Protein AF-A0A6N6Q907-F1 (afdb_monomer_lite)

pLDDT: mean 86.61, std 10.94, range [41.0, 96.38]

Radius of gyration: 22.19 Å; chains: 1; bounding box: 56×23×66 Å

Sequence (113 aa):
MDALVALGLVVVLILPMGFGAVANQRLMRQTYQRAVVMELIDGELEVLASGDPQRAPVGVREIRMGGYAATNLPSGKFLLTRTDRTCRIEWVPTDTRHAVPFAREIAMKGGAR

Foldseek 3Di:
DVVVVVVVVVCVVVVVVVVVVVVVVLVVLQVLQVVLVVVQQVVVVVVVQVPPVVVDDAAKDWDDGDDPSVVSHAAWTWIWHDDLFKIKIKTGHPDCVRYPIDMDMDTHPGSDD

Secondary structure (DSSP, 8-state):
-HHHHHHHHHHHHHHHHHHHHHHHHHHHHHHHHHHHHHHHHHHHHHHHHTT-GGG--SEEEEE---SGGGGGSPSEEEEEEE-SSEEEEEEEES-TTT---EEEEEE-TT---

Structure (mmCIF, N/CA/C/O backbone):
data_AF-A0A6N6Q907-F1
#
_entry.id   AF-A0A6N6Q907-F1
#
loop_
_atom_site.group_PDB
_atom_site.id
_atom_site.type_symbol
_atom_site.label_atom_id
_atom_site.label_alt_id
_atom_site.label_comp_id
_atom_site.label_asym_id
_atom_site.label_entity_id
_atom_site.label_seq_id
_atom_site.pdbx_PDB_ins_code
_atom_site.Cartn_x
_atom_site.Cartn_y
_atom_site.Cartn_z
_atom_site.occupancy
_atom_site.B_iso_or_equiv
_atom_site.auth_seq_id
_atom_site.auth_comp_id
_atom_site.auth_asym_id
_atom_site.auth_atom_id
_atom_site.pdbx_PDB_model_num
ATOM 1 N N . MET A 1 1 ? 29.610 6.774 -44.454 1.00 68.75 1 MET A N 1
ATOM 2 C CA . MET A 1 1 ? 28.594 7.680 -43.873 1.00 68.75 1 MET A CA 1
ATOM 3 C C . MET A 1 1 ? 27.264 6.949 -43.712 1.00 68.75 1 MET A C 1
ATOM 5 O O . MET A 1 1 ? 26.728 6.943 -42.614 1.00 68.75 1 MET A O 1
ATOM 9 N N . ASP A 1 2 ? 26.799 6.237 -44.738 1.00 86.69 2 ASP A N 1
ATOM 10 C CA . ASP A 1 2 ? 25.474 5.587 -44.765 1.00 86.69 2 ASP A CA 1
ATOM 11 C C . ASP A 1 2 ? 25.223 4.575 -43.637 1.00 86.69 2 ASP A C 1
ATOM 13 O O . ASP A 1 2 ? 24.153 4.573 -43.038 1.00 86.69 2 ASP A O 1
ATOM 17 N N . ALA A 1 3 ? 26.226 3.770 -43.269 1.00 86.31 3 ALA A N 1
ATOM 18 C CA . ALA A 1 3 ? 26.097 2.807 -42.171 1.00 86.31 3 ALA A CA 1
ATOM 19 C C . ALA A 1 3 ? 25.889 3.474 -40.794 1.00 86.31 3 ALA A C 1
ATOM 21 O O . ALA A 1 3 ? 25.130 2.968 -39.971 1.00 86.31 3 ALA A O 1
ATOM 22 N N . LEU A 1 4 ? 26.523 4.627 -40.549 1.00 93.06 4 LEU A N 1
ATOM 23 C CA . LEU A 1 4 ? 26.349 5.391 -39.306 1.00 93.06 4 LEU A CA 1
ATOM 24 C C . LEU A 1 4 ? 24.967 6.046 -39.247 1.00 93.06 4 LEU A C 1
ATOM 26 O O . LEU A 1 4 ? 24.339 6.061 -38.192 1.00 93.06 4 LEU A O 1
ATOM 30 N N . VAL A 1 5 ? 24.479 6.544 -40.386 1.00 93.06 5 VAL A N 1
ATOM 31 C CA . VAL A 1 5 ? 23.133 7.122 -40.504 1.00 93.06 5 VAL A CA 1
ATOM 32 C C . VAL A 1 5 ? 22.066 6.047 -40.287 1.00 93.06 5 VAL A C 1
ATOM 34 O O . VAL A 1 5 ? 21.137 6.255 -39.507 1.00 93.06 5 VAL A O 1
ATOM 37 N N . ALA A 1 6 ? 22.230 4.875 -40.905 1.00 92.44 6 ALA A N 1
ATOM 38 C CA . ALA A 1 6 ? 21.339 3.736 -40.710 1.00 92.44 6 ALA A CA 1
ATOM 39 C C . ALA A 1 6 ? 21.316 3.277 -39.243 1.00 92.44 6 ALA A C 1
ATOM 41 O O . ALA A 1 6 ? 20.241 3.086 -38.676 1.00 92.44 6 ALA A O 1
ATOM 42 N N . LEU A 1 7 ? 22.483 3.175 -38.597 1.00 93.69 7 LEU A N 1
ATOM 43 C CA . LEU A 1 7 ? 22.574 2.832 -37.177 1.00 93.69 7 LEU A CA 1
ATOM 44 C C . LEU A 1 7 ? 21.885 3.881 -36.291 1.00 93.69 7 LEU A C 1
ATOM 46 O O . LEU A 1 7 ? 21.140 3.520 -35.383 1.00 93.69 7 LEU A O 1
ATOM 50 N N . GLY A 1 8 ? 22.084 5.171 -36.574 1.00 94.62 8 GLY A N 1
ATOM 51 C CA . GLY A 1 8 ? 21.432 6.262 -35.847 1.00 94.62 8 GLY A CA 1
ATOM 52 C C . GLY A 1 8 ? 19.906 6.191 -35.926 1.00 94.62 8 GLY A C 1
ATOM 53 O O . GLY A 1 8 ? 19.234 6.306 -34.903 1.00 94.62 8 GLY A O 1
ATOM 54 N N . LEU A 1 9 ? 19.357 5.922 -37.114 1.00 92.69 9 LEU A N 1
ATOM 55 C CA . LEU A 1 9 ? 17.914 5.750 -37.312 1.00 92.69 9 LEU A CA 1
ATOM 56 C C . LEU A 1 9 ? 17.363 4.545 -36.543 1.00 92.69 9 LEU A C 1
ATOM 58 O O . LEU A 1 9 ? 16.319 4.657 -35.902 1.00 92.69 9 LEU A O 1
ATOM 62 N N . VAL A 1 10 ? 18.077 3.417 -36.556 1.00 93.69 10 VAL A N 1
ATOM 63 C CA . VAL A 1 10 ? 17.690 2.221 -35.792 1.00 93.69 10 VAL A CA 1
ATOM 64 C C . VAL A 1 10 ? 17.662 2.517 -34.293 1.00 93.69 10 VAL A C 1
ATOM 66 O O . VAL A 1 10 ? 16.691 2.174 -33.620 1.00 93.69 10 VAL A O 1
ATOM 69 N N . VAL A 1 11 ? 18.681 3.202 -33.765 1.00 94.50 11 VAL A N 1
ATOM 70 C CA . VAL A 1 11 ? 18.727 3.580 -32.345 1.00 94.50 11 VAL A CA 1
ATOM 71 C C . VAL A 1 11 ? 17.554 4.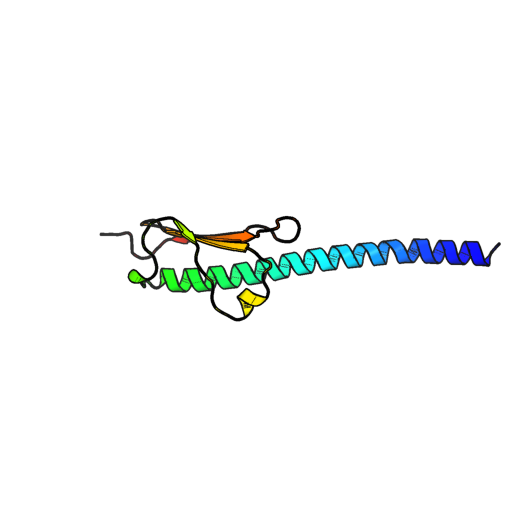490 -31.994 1.00 94.50 11 VAL A C 1
ATOM 73 O O . VAL A 1 11 ? 16.837 4.200 -31.040 1.00 94.50 11 VAL A O 1
ATOM 76 N N . VAL A 1 12 ? 17.305 5.541 -32.780 1.00 94.06 12 VAL A N 1
ATOM 77 C CA . VAL A 1 12 ? 16.193 6.480 -32.549 1.00 94.06 12 VAL A CA 1
ATOM 78 C C . VAL A 1 12 ? 14.832 5.777 -32.581 1.00 94.06 12 VAL A C 1
ATOM 80 O O . VAL A 1 12 ? 13.944 6.156 -31.822 1.00 94.06 12 VAL A O 1
ATOM 83 N N . LEU A 1 13 ? 14.668 4.735 -33.401 1.00 92.50 13 LEU A N 1
ATOM 84 C CA . LEU A 1 13 ? 13.422 3.971 -33.489 1.00 92.50 13 LEU A CA 1
ATOM 85 C C . LEU A 1 13 ? 13.214 3.024 -32.293 1.00 92.50 13 LEU A C 1
ATOM 87 O O . LEU A 1 13 ? 12.097 2.887 -31.798 1.00 92.50 13 LEU A O 1
ATOM 91 N N . ILE A 1 14 ? 14.279 2.372 -31.817 1.00 91.56 14 ILE A N 1
ATOM 92 C CA . ILE A 1 14 ? 14.198 1.364 -30.745 1.00 91.56 14 ILE A CA 1
ATOM 93 C C . ILE A 1 14 ? 14.106 2.012 -29.357 1.00 91.56 14 ILE A C 1
ATOM 95 O O . ILE A 1 14 ? 13.407 1.510 -28.475 1.00 91.56 14 ILE A O 1
ATOM 99 N N . LEU A 1 15 ? 14.787 3.140 -29.151 1.00 89.50 15 LEU A N 1
ATOM 100 C CA . LEU A 1 15 ? 14.864 3.831 -27.862 1.00 89.50 15 LEU A CA 1
ATOM 101 C C . LEU A 1 15 ? 13.481 4.132 -27.235 1.00 89.50 15 LEU A C 1
ATOM 103 O O . LEU A 1 15 ? 13.271 3.735 -26.085 1.00 89.50 15 LEU A O 1
ATOM 107 N N . PRO A 1 16 ? 12.496 4.729 -27.940 1.00 86.12 16 PRO A N 1
ATOM 108 C CA . PRO A 1 16 ? 11.172 4.985 -27.368 1.00 86.12 16 PRO A CA 1
ATOM 109 C C . PRO A 1 16 ? 10.411 3.705 -26.993 1.00 86.12 16 PRO A C 1
ATOM 111 O O . PRO A 1 16 ? 9.676 3.710 -26.005 1.00 86.12 16 PRO A O 1
ATOM 114 N N . MET A 1 17 ? 10.614 2.592 -27.710 1.00 85.19 17 MET A N 1
ATOM 115 C CA . MET A 1 17 ? 10.003 1.304 -27.352 1.00 85.19 17 MET A CA 1
ATOM 116 C C . MET A 1 17 ? 10.556 0.772 -26.026 1.00 85.19 17 MET A C 1
ATOM 118 O O . MET A 1 17 ? 9.790 0.326 -25.172 1.00 85.19 17 MET A O 1
ATOM 122 N N . GLY A 1 18 ? 11.874 0.879 -25.822 1.00 85.19 18 GLY A N 1
ATOM 123 C CA . GLY A 1 18 ? 12.516 0.509 -24.560 1.00 85.19 18 GLY A CA 1
ATOM 124 C C . GLY A 1 18 ? 12.003 1.341 -23.381 1.00 85.19 18 GLY A C 1
ATOM 125 O O . GLY A 1 18 ? 11.634 0.789 -22.344 1.00 85.19 18 GLY A O 1
ATOM 126 N N . PHE A 1 19 ? 11.897 2.662 -23.553 1.00 83.12 19 PHE A N 1
ATOM 127 C CA . PHE A 1 19 ? 11.355 3.548 -22.516 1.00 83.12 19 PHE A CA 1
ATOM 128 C C . PHE A 1 19 ? 9.881 3.257 -22.198 1.00 83.12 19 PHE A C 1
ATOM 130 O O . PHE A 1 19 ? 9.508 3.197 -21.023 1.00 83.12 19 PHE A O 1
ATOM 137 N N . GLY A 1 20 ? 9.050 3.022 -23.219 1.00 83.75 20 GLY A N 1
ATOM 138 C CA . GLY A 1 20 ? 7.648 2.640 -23.033 1.00 83.75 20 GLY A CA 1
ATOM 139 C C . GLY A 1 20 ? 7.491 1.322 -22.268 1.00 83.75 20 GLY A C 1
ATOM 140 O O . GLY A 1 20 ? 6.652 1.221 -21.373 1.00 83.75 20 GLY A O 1
ATOM 141 N N . ALA A 1 21 ? 8.342 0.332 -22.551 1.00 84.19 21 ALA A N 1
ATOM 142 C CA . ALA A 1 21 ? 8.326 -0.951 -21.852 1.00 84.19 21 ALA A CA 1
ATOM 143 C C . ALA A 1 21 ? 8.626 -0.803 -20.350 1.00 84.19 21 ALA A C 1
ATOM 145 O O . ALA A 1 21 ? 7.906 -1.366 -19.525 1.00 84.19 21 ALA A O 1
ATOM 146 N N . VAL A 1 22 ? 9.630 -0.001 -19.979 1.00 85.19 22 VAL A N 1
ATOM 147 C CA . VAL A 1 22 ? 9.980 0.244 -18.567 1.00 85.19 22 VAL A CA 1
ATOM 148 C C . VAL A 1 22 ? 8.850 0.967 -17.827 1.00 85.19 22 VAL A C 1
ATOM 150 O O . VAL A 1 22 ? 8.507 0.599 -16.700 1.00 85.19 22 VAL A O 1
ATOM 153 N N . ALA A 1 23 ? 8.232 1.971 -18.456 1.00 84.31 23 ALA A N 1
ATOM 154 C CA . ALA A 1 23 ? 7.092 2.678 -17.874 1.00 84.31 23 ALA A CA 1
ATOM 155 C C . ALA A 1 23 ? 5.897 1.734 -17.642 1.00 84.31 23 ALA A C 1
ATOM 157 O O . ALA A 1 23 ? 5.313 1.731 -16.555 1.00 84.31 23 ALA A O 1
ATOM 158 N N . ASN A 1 24 ? 5.590 0.876 -18.620 1.00 87.12 24 ASN A N 1
ATOM 159 C CA . ASN A 1 24 ? 4.517 -0.112 -18.514 1.00 87.12 24 ASN A CA 1
ATOM 160 C C . ASN A 1 24 ? 4.790 -1.148 -17.421 1.00 87.12 24 ASN A C 1
ATOM 162 O O . ASN A 1 24 ? 3.892 -1.464 -16.646 1.00 87.12 24 ASN A O 1
ATOM 166 N N . GLN A 1 25 ? 6.028 -1.634 -17.298 1.00 88.62 25 GLN A N 1
ATOM 167 C CA . GLN A 1 25 ? 6.412 -2.545 -16.216 1.00 88.62 25 GLN A CA 1
ATOM 168 C C . GLN A 1 25 ? 6.224 -1.907 -14.838 1.00 88.62 25 GLN A C 1
ATOM 170 O O . GLN A 1 25 ? 5.722 -2.554 -13.916 1.00 88.62 25 GLN A O 1
ATOM 175 N N . ARG A 1 26 ? 6.587 -0.626 -14.689 1.00 86.62 26 ARG A N 1
ATOM 176 C CA . ARG A 1 26 ? 6.373 0.109 -13.438 1.00 86.62 26 ARG A CA 1
ATOM 177 C C . ARG A 1 26 ? 4.888 0.224 -13.105 1.00 86.62 26 ARG A C 1
ATOM 179 O O . ARG A 1 26 ? 4.513 -0.047 -11.965 1.00 86.62 26 ARG A O 1
ATOM 186 N N . LEU A 1 27 ? 4.058 0.576 -14.088 1.00 88.31 27 LEU A N 1
ATOM 187 C CA . LEU A 1 27 ? 2.609 0.669 -13.910 1.00 88.31 27 LEU A CA 1
ATOM 188 C C . LEU A 1 27 ? 2.008 -0.691 -13.537 1.00 88.31 27 LEU A C 1
ATOM 190 O O . LEU A 1 27 ? 1.299 -0.789 -12.541 1.00 88.31 27 LEU A O 1
ATOM 194 N N . MET A 1 28 ? 2.357 -1.752 -14.270 1.00 91.06 28 MET A N 1
ATOM 195 C CA . MET A 1 28 ? 1.902 -3.116 -13.987 1.00 91.06 28 MET A CA 1
ATOM 196 C C . MET A 1 28 ? 2.254 -3.549 -12.566 1.00 91.06 28 MET A C 1
ATOM 198 O O . MET A 1 28 ? 1.408 -4.094 -11.860 1.00 91.06 28 MET A O 1
ATOM 202 N N . ARG A 1 29 ? 3.480 -3.262 -12.114 1.00 90.12 29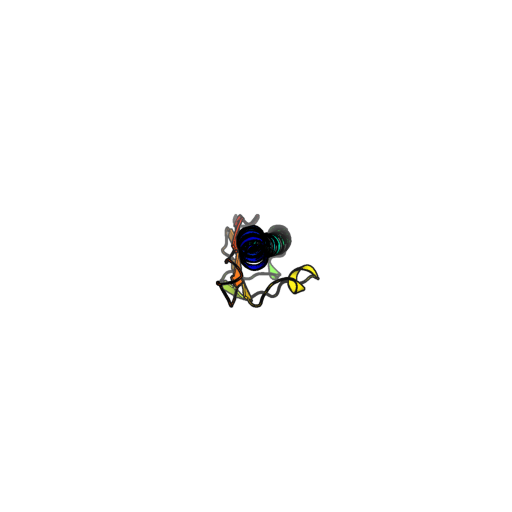 ARG A N 1
ATOM 203 C CA . ARG A 1 29 ? 3.912 -3.582 -10.752 1.00 90.12 29 ARG A CA 1
ATOM 204 C C . ARG A 1 29 ? 3.100 -2.825 -9.702 1.00 90.12 29 ARG A C 1
ATOM 206 O O . ARG A 1 29 ? 2.696 -3.430 -8.714 1.00 90.12 29 ARG A O 1
ATOM 213 N N . GLN A 1 30 ? 2.826 -1.541 -9.925 1.00 89.94 30 GLN A N 1
ATOM 214 C CA . GLN A 1 30 ? 1.991 -0.738 -9.028 1.00 89.94 30 GLN A CA 1
ATOM 215 C C . GLN A 1 30 ? 0.550 -1.254 -8.974 1.00 89.94 30 GLN A C 1
ATOM 217 O O . GLN A 1 30 ? -0.018 -1.374 -7.889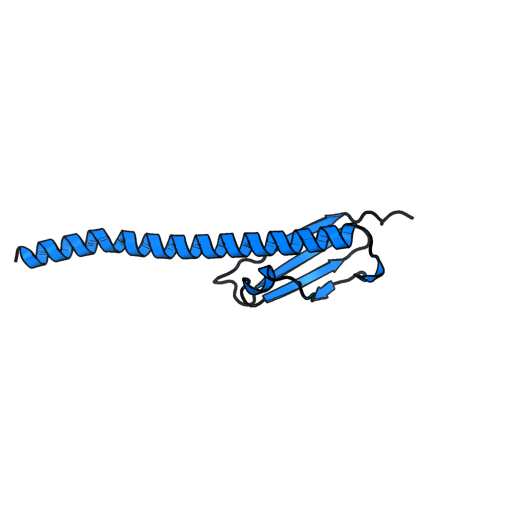 1.00 89.94 30 GLN A O 1
ATOM 222 N N . THR A 1 31 ? -0.038 -1.599 -10.121 1.00 91.25 31 THR A N 1
ATOM 223 C CA . THR A 1 31 ? -1.394 -2.155 -10.186 1.00 91.25 31 THR A CA 1
ATOM 224 C C . THR A 1 31 ? -1.471 -3.515 -9.503 1.00 91.25 31 THR A C 1
ATOM 226 O O . THR A 1 31 ? -2.390 -3.738 -8.720 1.00 91.25 31 THR A O 1
ATOM 229 N N . TYR A 1 32 ? -0.488 -4.389 -9.732 1.00 92.62 32 TYR A N 1
ATOM 230 C CA . TYR A 1 32 ? -0.394 -5.686 -9.065 1.00 92.62 32 TYR A CA 1
ATOM 231 C C . TYR A 1 32 ? -0.300 -5.532 -7.545 1.00 92.62 32 TYR A C 1
ATOM 233 O O . TYR A 1 32 ? -1.094 -6.118 -6.816 1.00 92.62 32 TYR A O 1
ATOM 241 N N . GLN A 1 33 ? 0.607 -4.683 -7.055 1.00 92.44 33 GLN A N 1
ATOM 242 C CA . GLN A 1 33 ? 0.735 -4.416 -5.620 1.00 92.44 33 GLN A CA 1
ATOM 243 C C . GLN A 1 33 ? -0.563 -3.865 -5.032 1.00 92.44 33 GLN A C 1
ATOM 245 O O . GLN A 1 33 ? -0.987 -4.303 -3.968 1.00 92.44 33 GLN A O 1
ATOM 250 N N . ARG A 1 34 ? -1.231 -2.944 -5.734 1.00 92.19 34 ARG A N 1
ATOM 251 C CA . ARG A 1 34 ? -2.519 -2.403 -5.296 1.00 92.19 34 ARG A CA 1
ATOM 252 C C . ARG A 1 34 ? -3.599 -3.487 -5.227 1.00 92.19 34 ARG A C 1
ATOM 254 O O . ARG A 1 34 ? -4.378 -3.477 -4.282 1.00 92.19 34 ARG A O 1
ATOM 261 N N . ALA A 1 35 ? -3.644 -4.404 -6.194 1.00 94.00 35 ALA A N 1
ATOM 262 C CA . ALA A 1 35 ? -4.578 -5.530 -6.194 1.00 94.00 35 ALA A CA 1
ATOM 263 C C . ALA A 1 35 ? -4.331 -6.469 -5.007 1.00 94.00 35 ALA A C 1
ATOM 265 O O . ALA A 1 35 ? -5.274 -6.813 -4.305 1.00 94.00 35 ALA A O 1
ATOM 266 N N . VAL A 1 36 ? -3.065 -6.786 -4.720 1.00 94.38 36 VAL A N 1
ATOM 267 C CA . VAL A 1 36 ? -2.683 -7.570 -3.538 1.00 94.38 36 VAL A CA 1
ATOM 268 C C . VAL A 1 36 ? -3.139 -6.868 -2.255 1.00 94.38 36 VAL A C 1
ATOM 270 O O . VAL A 1 36 ? -3.809 -7.478 -1.432 1.00 94.38 36 VAL A O 1
ATOM 273 N N . VAL A 1 37 ? -2.849 -5.572 -2.084 1.00 95.31 37 VAL A N 1
ATOM 274 C CA . VAL A 1 37 ? -3.314 -4.823 -0.901 1.00 95.31 37 VAL A CA 1
ATOM 275 C C . VAL A 1 37 ? -4.839 -4.855 -0.780 1.00 95.31 37 VAL A C 1
ATOM 277 O O . VAL A 1 37 ? -5.345 -5.055 0.321 1.00 95.31 37 VAL A O 1
ATOM 280 N N . MET A 1 38 ? -5.563 -4.665 -1.889 1.00 94.50 38 MET A N 1
ATOM 281 C CA . MET A 1 38 ? -7.026 -4.742 -1.910 1.00 94.50 38 MET A CA 1
ATOM 282 C C . MET A 1 38 ? -7.519 -6.099 -1.409 1.00 94.50 38 MET A C 1
ATOM 284 O O . MET A 1 38 ? -8.352 -6.134 -0.513 1.00 94.50 38 MET A O 1
ATOM 288 N N . GLU A 1 39 ? -6.960 -7.194 -1.920 1.00 94.31 39 GLU A N 1
ATOM 289 C CA . GLU A 1 39 ? -7.336 -8.551 -1.521 1.00 94.31 39 GLU A CA 1
ATOM 290 C C . GLU A 1 39 ? -7.090 -8.808 -0.026 1.00 94.31 39 GLU A C 1
ATOM 292 O O . GLU A 1 39 ? -7.983 -9.293 0.669 1.00 94.31 39 GLU A O 1
ATOM 297 N N . LEU A 1 40 ? -5.913 -8.436 0.500 1.00 94.25 40 LEU A N 1
ATOM 298 C CA . LEU A 1 40 ? -5.608 -8.631 1.923 1.00 94.25 40 LEU A CA 1
ATOM 299 C C . LEU A 1 40 ? -6.527 -7.803 2.825 1.00 94.25 40 LEU A C 1
ATOM 301 O O . LEU A 1 40 ? -7.006 -8.304 3.840 1.00 94.25 40 LEU A O 1
ATOM 305 N N . ILE A 1 41 ? -6.750 -6.531 2.477 1.00 95.00 41 ILE A N 1
ATOM 306 C CA . ILE A 1 41 ? -7.618 -5.649 3.262 1.00 95.00 41 ILE A CA 1
ATOM 307 C C . ILE A 1 41 ? -9.058 -6.151 3.229 1.00 95.00 41 ILE A C 1
ATOM 309 O O . ILE A 1 41 ? -9.706 -6.174 4.271 1.00 95.00 41 ILE A O 1
ATOM 313 N N . ASP A 1 42 ? -9.553 -6.563 2.065 1.00 91.81 42 ASP A N 1
ATOM 314 C CA . ASP A 1 42 ? -10.923 -7.040 1.918 1.00 91.81 42 ASP A CA 1
ATOM 315 C C . ASP A 1 42 ? -11.157 -8.323 2.712 1.00 91.81 42 ASP A C 1
ATOM 317 O O . ASP A 1 42 ? -12.141 -8.397 3.448 1.00 91.81 42 ASP A O 1
ATOM 321 N N . GLY A 1 43 ? -10.223 -9.276 2.649 1.00 90.69 43 GLY A N 1
ATOM 322 C CA . GLY A 1 43 ? -10.295 -10.501 3.443 1.00 90.69 43 GLY A CA 1
ATOM 323 C C . GLY A 1 43 ? -10.278 -10.227 4.950 1.00 90.69 43 GLY A C 1
ATOM 324 O O . GLY A 1 43 ? -11.105 -10.763 5.687 1.00 90.69 43 GLY A O 1
ATOM 325 N N . GLU A 1 44 ? -9.388 -9.351 5.424 1.00 91.12 44 GLU A N 1
ATOM 326 C CA . GLU A 1 44 ? -9.317 -9.020 6.853 1.00 91.12 44 GLU A CA 1
ATOM 327 C C . GLU A 1 44 ? -10.562 -8.249 7.325 1.00 91.12 44 GLU A C 1
ATOM 329 O O . GLU A 1 44 ? -11.095 -8.515 8.404 1.00 91.12 44 GLU A O 1
ATOM 334 N N . LEU A 1 45 ? -11.075 -7.320 6.514 1.00 90.38 45 LEU A N 1
ATOM 335 C CA . LEU A 1 45 ? -12.304 -6.591 6.824 1.00 90.38 45 LEU A CA 1
ATOM 336 C C . LEU A 1 45 ? -13.528 -7.512 6.854 1.00 90.38 45 LEU A C 1
ATOM 338 O O . LEU A 1 45 ? -14.378 -7.333 7.724 1.00 90.38 45 LEU A O 1
ATOM 342 N N . GLU A 1 46 ? -13.627 -8.499 5.962 1.00 88.56 46 GLU A N 1
ATOM 343 C CA . GLU A 1 46 ? -14.703 -9.498 5.981 1.00 88.56 46 GLU A CA 1
ATOM 344 C C . GLU A 1 46 ? -14.667 -10.332 7.269 1.00 88.56 46 GLU A C 1
ATOM 346 O O . GLU A 1 46 ? -15.693 -10.510 7.935 1.00 88.56 46 GLU A O 1
ATOM 351 N N . VAL A 1 47 ? -13.470 -10.753 7.683 1.00 86.94 47 VAL A N 1
ATOM 352 C CA . VAL A 1 47 ? -13.263 -11.463 8.948 1.00 86.94 47 VAL A CA 1
ATOM 353 C C . VAL A 1 47 ? -13.679 -10.594 10.139 1.00 86.94 47 VAL A C 1
ATOM 355 O O . VAL A 1 47 ? -14.437 -11.053 10.994 1.00 86.94 47 VAL A O 1
ATOM 358 N N . LEU A 1 48 ? -13.260 -9.327 10.191 1.00 86.25 48 LEU A N 1
ATOM 359 C CA . LEU A 1 48 ? -13.650 -8.404 11.265 1.00 86.25 48 LEU A CA 1
ATOM 360 C C . LEU A 1 48 ? -15.160 -8.110 11.262 1.00 86.25 48 LEU A C 1
ATOM 362 O O . LEU A 1 48 ? -15.772 -8.028 12.328 1.00 86.25 48 LEU A O 1
ATOM 366 N N . ALA A 1 49 ? -15.780 -7.995 10.086 1.00 84.44 49 ALA A N 1
ATOM 367 C CA . ALA A 1 49 ? -17.215 -7.762 9.936 1.00 84.44 49 ALA A CA 1
ATOM 368 C C . ALA A 1 49 ? -18.067 -8.950 10.397 1.00 84.44 49 ALA A C 1
ATOM 370 O O . ALA A 1 49 ? -19.203 -8.747 10.828 1.00 84.44 49 ALA A O 1
ATOM 371 N N . SER A 1 50 ? -17.531 -10.174 10.313 1.00 82.88 50 SER A N 1
ATOM 372 C CA . SER A 1 50 ? -18.214 -11.397 10.758 1.00 82.88 50 SER A CA 1
ATOM 373 C C . SER A 1 50 ? -18.400 -11.478 12.281 1.00 82.88 50 SER A C 1
ATOM 375 O O . SER A 1 50 ? -19.157 -12.317 12.764 1.00 82.88 50 SER A O 1
ATOM 377 N N . GLY A 1 51 ? -17.799 -10.543 13.026 1.00 67.81 51 GLY A N 1
ATOM 378 C CA . GLY A 1 51 ? -18.170 -10.268 14.405 1.00 67.81 51 GLY A CA 1
ATOM 379 C C . GLY A 1 51 ? -17.348 -11.007 15.446 1.00 67.81 51 GLY A C 1
ATOM 380 O O . GLY A 1 51 ? -17.882 -11.246 16.519 1.00 67.81 51 GLY A O 1
ATOM 381 N N . ASP A 1 52 ? -16.073 -11.322 15.184 1.00 66.00 52 ASP A N 1
ATOM 382 C CA . ASP A 1 52 ? -15.125 -11.653 16.257 1.00 66.00 52 ASP A CA 1
ATOM 383 C C . ASP A 1 52 ? -14.768 -10.359 17.023 1.00 66.00 52 ASP A C 1
ATOM 385 O O . ASP A 1 52 ? -13.911 -9.580 16.581 1.00 66.00 52 ASP A O 1
ATOM 389 N N . PRO A 1 53 ? -15.425 -10.059 18.161 1.00 54.12 53 PRO A N 1
ATOM 390 C CA . PRO A 1 53 ? -15.287 -8.774 18.835 1.00 54.12 53 PRO A CA 1
ATOM 391 C C . PRO A 1 53 ? -13.945 -8.685 19.569 1.00 54.12 53 PRO A C 1
ATOM 393 O O . PRO A 1 53 ? -13.470 -7.580 19.842 1.00 54.12 53 PRO A O 1
ATOM 396 N N . GLN A 1 54 ? -13.338 -9.841 19.862 1.00 56.25 54 GLN A N 1
ATOM 397 C CA . GLN A 1 54 ? -12.089 -9.998 20.600 1.00 56.25 54 GLN A CA 1
ATOM 398 C C . GLN A 1 54 ? -10.877 -9.662 19.735 1.00 56.25 54 GLN A C 1
ATOM 400 O O 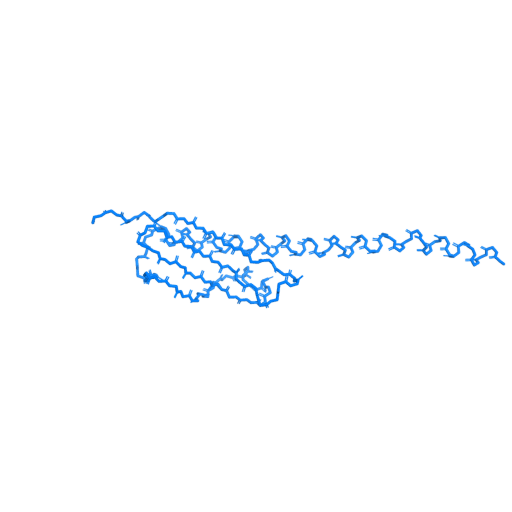. GLN A 1 54 ? -9.853 -9.206 20.247 1.00 56.25 54 GLN A O 1
ATOM 405 N N . ARG A 1 55 ? -11.005 -9.805 18.413 1.00 62.81 55 ARG A N 1
ATOM 406 C CA . ARG A 1 55 ? -9.913 -9.532 17.481 1.00 62.81 55 ARG A CA 1
ATOM 407 C C . ARG A 1 55 ? -9.565 -8.069 17.315 1.00 62.81 55 ARG A C 1
ATOM 409 O O . ARG A 1 55 ? -8.466 -7.801 16.840 1.00 62.81 55 ARG A O 1
ATOM 416 N N . ALA A 1 56 ? -10.408 -7.105 17.690 1.00 66.81 56 ALA A N 1
ATOM 417 C CA . ALA A 1 56 ? -10.036 -5.709 17.490 1.00 66.81 56 ALA A CA 1
ATOM 418 C C . ALA A 1 56 ? -10.613 -4.713 18.498 1.00 66.81 56 ALA A C 1
ATOM 420 O O . ALA A 1 56 ? -11.658 -4.166 18.216 1.00 66.81 56 ALA A O 1
ATOM 421 N N . PRO A 1 57 ? -9.960 -4.350 19.610 1.00 77.25 57 PRO A N 1
ATOM 422 C CA . PRO A 1 57 ? -10.400 -3.195 20.403 1.00 77.25 57 PRO A CA 1
ATOM 423 C C . PRO A 1 57 ? -10.541 -1.916 19.555 1.00 77.25 57 PRO A C 1
ATOM 425 O O . PRO A 1 57 ? -9.830 -1.743 18.561 1.00 77.25 57 PRO A O 1
ATOM 428 N N . VAL A 1 58 ? -11.468 -1.040 19.958 1.00 86.44 58 VAL A N 1
ATOM 429 C CA . VAL A 1 58 ? -11.631 0.313 19.399 1.00 86.44 58 VAL A CA 1
ATOM 430 C C . VAL A 1 58 ? -10.309 1.076 19.514 1.00 86.44 58 VAL A C 1
ATOM 432 O O . VAL A 1 58 ? -9.597 0.949 20.510 1.00 86.44 58 VAL A O 1
ATOM 435 N N . GLY A 1 59 ? -9.985 1.865 18.491 1.00 88.62 59 GLY A N 1
ATOM 436 C CA . GLY A 1 59 ? -8.749 2.637 18.404 1.00 88.62 59 GLY A CA 1
ATOM 437 C C . GLY A 1 59 ? -7.947 2.343 17.140 1.00 88.62 59 GLY A C 1
ATOM 438 O O . GLY A 1 59 ? -8.412 1.669 16.219 1.00 88.62 59 GLY A O 1
ATOM 439 N N . VAL A 1 60 ? -6.729 2.887 17.101 1.00 91.44 60 VAL A N 1
ATOM 440 C CA . VAL A 1 60 ? -5.783 2.717 15.994 1.00 91.44 60 VAL A CA 1
ATOM 441 C C . VAL A 1 60 ? -4.653 1.801 16.433 1.00 91.44 60 VAL A C 1
ATOM 443 O O . VAL A 1 60 ? -4.060 2.019 17.489 1.00 91.44 60 VAL A O 1
ATOM 446 N N . ARG A 1 61 ? -4.315 0.803 15.617 1.00 91.69 61 ARG A N 1
ATOM 447 C CA . ARG A 1 61 ? -3.117 -0.012 15.832 1.00 91.69 61 ARG A CA 1
ATOM 448 C C . ARG A 1 61 ? -2.519 -0.528 14.537 1.00 91.69 61 ARG A C 1
ATOM 450 O O . ARG A 1 61 ? -3.215 -0.720 13.546 1.00 91.69 61 ARG A O 1
ATOM 457 N N . GLU A 1 62 ? -1.229 -0.820 14.588 1.00 93.31 62 GLU A N 1
ATOM 458 C CA . GLU A 1 62 ? -0.562 -1.587 13.544 1.00 93.31 62 GLU A CA 1
ATOM 459 C C . GLU A 1 62 ? -1.001 -3.058 13.630 1.00 93.31 62 GLU A C 1
ATOM 461 O O . GLU A 1 62 ? -1.065 -3.637 14.718 1.00 93.31 62 GLU A O 1
ATOM 466 N N . ILE A 1 63 ? -1.327 -3.657 12.487 1.00 91.25 63 ILE A N 1
ATOM 467 C CA . ILE A 1 63 ? -1.668 -5.076 12.366 1.00 91.25 63 ILE A CA 1
ATOM 468 C C . ILE A 1 63 ? -0.716 -5.763 11.393 1.00 91.25 63 ILE A C 1
ATOM 470 O O . ILE A 1 63 ? -0.172 -5.147 10.477 1.00 91.25 63 ILE A O 1
ATOM 474 N N . ARG A 1 64 ? -0.503 -7.063 11.599 1.00 89.06 64 ARG A N 1
ATOM 475 C CA . ARG A 1 64 ? 0.229 -7.905 10.653 1.00 89.06 64 ARG A CA 1
ATOM 476 C C . ARG A 1 64 ? -0.775 -8.684 9.830 1.00 89.06 64 ARG A C 1
ATOM 478 O O . ARG A 1 64 ? -1.574 -9.422 10.398 1.00 89.06 64 ARG A O 1
ATOM 485 N N . MET A 1 65 ? -0.693 -8.537 8.516 1.00 86.12 65 MET A N 1
ATOM 486 C CA . MET A 1 65 ? -1.475 -9.358 7.606 1.00 86.12 65 MET A CA 1
ATOM 487 C C . MET A 1 65 ? -0.791 -10.708 7.411 1.00 86.12 65 MET A C 1
ATOM 489 O O . MET A 1 65 ? 0.425 -10.777 7.221 1.00 86.12 65 MET A O 1
ATOM 493 N N . GLY A 1 66 ? -1.577 -11.776 7.495 1.00 81.31 66 GLY A N 1
ATOM 494 C CA . GLY A 1 66 ? -1.132 -13.127 7.171 1.00 81.31 66 GLY A CA 1
ATOM 495 C C . GLY A 1 66 ? -1.253 -13.435 5.676 1.00 81.31 66 GLY A C 1
ATOM 496 O O . GLY A 1 66 ? -1.772 -12.642 4.895 1.00 81.31 66 GLY A O 1
ATOM 497 N N . GLY A 1 67 ? -0.807 -14.631 5.293 1.00 80.75 67 GLY A N 1
ATOM 498 C CA . GLY A 1 67 ? -0.992 -15.170 3.944 1.00 80.75 67 GLY A CA 1
ATOM 499 C C . GLY A 1 67 ? 0.179 -14.922 2.992 1.00 80.75 67 GLY A C 1
ATOM 500 O O . GLY A 1 67 ? 0.974 -13.998 3.150 1.00 80.75 67 GLY A O 1
ATOM 501 N N . TYR A 1 68 ? 0.279 -15.780 1.976 1.00 84.38 68 TYR A N 1
ATOM 502 C CA . TYR A 1 68 ? 1.360 -15.740 0.986 1.00 84.38 68 TYR A CA 1
ATOM 503 C C . TYR A 1 68 ? 1.346 -14.448 0.156 1.00 84.38 68 TYR A C 1
ATOM 505 O O . TYR A 1 68 ? 2.389 -13.920 -0.204 1.00 84.38 68 TYR A O 1
ATOM 513 N N . ALA A 1 69 ? 0.169 -13.876 -0.100 1.00 85.50 69 ALA A N 1
ATOM 514 C CA . ALA A 1 69 ? 0.047 -12.640 -0.865 1.00 85.50 69 ALA A CA 1
ATOM 515 C C . ALA A 1 69 ? 0.775 -11.451 -0.194 1.00 85.50 69 ALA A C 1
ATOM 517 O O . ALA A 1 69 ? 1.364 -10.628 -0.895 1.00 85.50 69 ALA A O 1
ATOM 518 N N . ALA A 1 70 ? 0.862 -11.417 1.143 1.00 88.38 70 ALA A N 1
ATOM 519 C CA . ALA A 1 70 ? 1.594 -10.385 1.883 1.00 88.38 70 ALA A CA 1
ATOM 520 C C . ALA A 1 70 ? 3.092 -10.331 1.535 1.00 88.38 70 ALA A C 1
ATOM 522 O O . ALA A 1 70 ? 3.690 -9.258 1.582 1.00 88.38 70 ALA A O 1
ATOM 523 N N . THR A 1 71 ? 3.702 -11.454 1.131 1.00 88.56 71 THR A N 1
ATOM 524 C CA . THR A 1 71 ? 5.131 -11.498 0.772 1.00 88.56 71 THR A CA 1
ATOM 525 C C . THR A 1 71 ? 5.431 -10.802 -0.555 1.00 88.56 71 THR A C 1
ATOM 527 O O . THR A 1 71 ? 6.593 -10.558 -0.868 1.00 88.56 71 THR A O 1
ATOM 530 N N . ASN A 1 72 ? 4.400 -10.489 -1.346 1.00 88.94 72 ASN A N 1
ATOM 531 C CA . ASN A 1 72 ? 4.528 -9.786 -2.622 1.00 88.94 72 ASN A CA 1
ATOM 532 C C . ASN A 1 72 ? 4.452 -8.259 -2.482 1.00 88.94 72 ASN A C 1
ATOM 534 O O . ASN A 1 72 ? 4.635 -7.533 -3.467 1.00 88.94 72 ASN A O 1
ATOM 538 N N . LEU A 1 73 ? 4.175 -7.758 -1.277 1.00 90.62 73 LEU A N 1
ATOM 539 C CA . LEU A 1 73 ? 4.117 -6.331 -1.006 1.00 90.62 73 LEU A CA 1
ATOM 540 C C . LEU A 1 73 ? 5.513 -5.761 -0.725 1.00 90.62 73 LEU A C 1
ATOM 542 O O . LEU A 1 73 ? 6.372 -6.444 -0.164 1.00 90.62 73 LEU A O 1
ATOM 546 N N . PRO A 1 74 ? 5.767 -4.498 -1.111 1.00 90.19 74 PRO A N 1
ATOM 547 C CA . PRO A 1 74 ? 6.954 -3.790 -0.655 1.00 90.19 74 PRO A CA 1
ATOM 548 C C . PRO A 1 74 ? 6.883 -3.563 0.860 1.00 90.19 74 PRO A C 1
ATOM 550 O O . PRO A 1 74 ? 5.850 -3.780 1.491 1.00 90.19 74 PRO A O 1
ATOM 553 N N . SER A 1 75 ? 7.976 -3.097 1.460 1.00 91.75 75 SER A N 1
ATOM 554 C CA . SER A 1 75 ? 7.970 -2.750 2.879 1.00 91.75 75 SER A CA 1
ATOM 555 C C . SER A 1 75 ? 6.932 -1.663 3.185 1.00 91.75 75 SER A C 1
ATOM 557 O O . SER A 1 75 ? 6.752 -0.701 2.432 1.00 91.75 75 SER A O 1
ATOM 559 N N . GLY A 1 76 ? 6.241 -1.831 4.306 1.00 93.19 76 GLY A N 1
ATOM 560 C CA . GLY A 1 76 ? 5.180 -0.942 4.755 1.00 93.19 76 GLY A CA 1
ATOM 561 C C . GLY A 1 76 ? 4.457 -1.526 5.959 1.00 93.19 76 GLY A C 1
ATOM 562 O O . GLY A 1 76 ? 4.884 -2.537 6.524 1.00 93.19 76 GLY A O 1
ATOM 563 N N . LYS A 1 77 ? 3.376 -0.865 6.359 1.00 95.25 77 LYS A N 1
ATOM 564 C CA . LYS A 1 77 ? 2.609 -1.194 7.558 1.00 95.25 77 LYS A CA 1
ATOM 565 C C . LYS A 1 77 ? 1.120 -1.169 7.269 1.00 95.25 77 LYS A C 1
ATOM 567 O O . LYS A 1 77 ? 0.653 -0.319 6.516 1.00 95.25 77 LYS A O 1
ATOM 572 N N . PHE A 1 78 ? 0.377 -2.061 7.914 1.00 95.50 78 PHE A N 1
ATOM 573 C CA . PHE A 1 78 ? -1.080 -2.004 7.927 1.00 95.50 78 PHE A CA 1
ATOM 574 C C . PHE A 1 78 ? -1.554 -1.357 9.224 1.00 95.50 78 PHE A C 1
ATOM 576 O O . PHE A 1 78 ? -1.173 -1.789 10.310 1.00 95.50 78 PHE A O 1
ATOM 583 N N . LEU A 1 79 ? -2.390 -0.334 9.110 1.00 95.3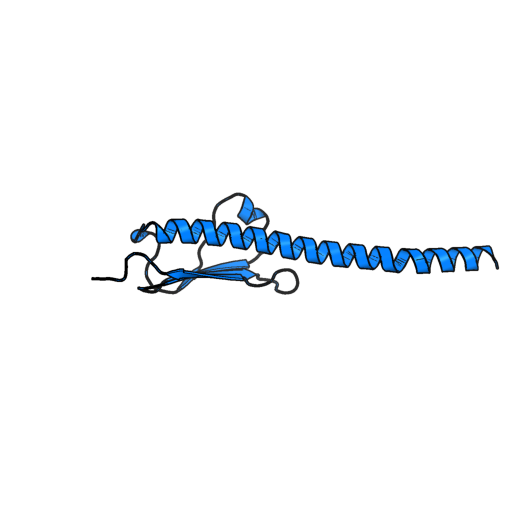1 79 LEU A N 1
ATOM 584 C CA . LEU A 1 79 ? -3.032 0.348 10.223 1.00 95.31 79 LEU A CA 1
ATOM 585 C C . LEU A 1 79 ? -4.512 -0.016 10.233 1.00 95.31 79 LEU A C 1
ATOM 587 O O . LEU A 1 79 ? -5.217 0.189 9.251 1.00 95.31 79 LEU A O 1
ATOM 591 N N . LEU A 1 80 ? -4.973 -0.551 11.355 1.00 94.12 80 LEU A N 1
ATOM 592 C CA . LEU A 1 80 ? -6.376 -0.797 11.634 1.00 94.12 80 LEU A CA 1
ATOM 593 C C . LEU A 1 80 ? -6.899 0.326 12.524 1.00 94.12 80 LEU A C 1
ATOM 595 O O . LEU A 1 80 ? -6.398 0.526 13.629 1.00 94.12 80 LEU A O 1
ATOM 599 N N . THR A 1 81 ? -7.932 1.014 12.060 1.00 93.62 81 THR A N 1
ATOM 600 C CA . THR A 1 81 ? -8.712 1.986 12.820 1.00 93.62 81 THR A CA 1
ATOM 601 C C . THR A 1 81 ? -10.114 1.430 13.014 1.00 93.62 81 THR A C 1
ATOM 603 O O . THR A 1 81 ? -10.896 1.360 12.067 1.00 93.62 81 THR A O 1
ATOM 606 N N . ARG A 1 82 ? -10.453 1.039 14.244 1.00 89.88 82 ARG A N 1
ATOM 607 C CA . ARG A 1 82 ? -11.805 0.594 14.597 1.00 89.88 82 ARG A CA 1
ATOM 608 C C . ARG A 1 82 ? -12.508 1.663 15.426 1.00 89.88 82 ARG A C 1
ATOM 610 O O . ARG A 1 82 ? -11.957 2.142 16.413 1.00 89.88 82 ARG A O 1
ATOM 617 N N . THR A 1 83 ? -13.740 1.979 15.050 1.00 88.44 83 THR A N 1
ATOM 618 C CA . THR A 1 83 ? -14.710 2.735 15.848 1.00 88.44 83 THR A CA 1
ATOM 619 C C . THR A 1 83 ? -15.884 1.823 16.221 1.00 88.44 83 THR A C 1
ATOM 621 O O . THR A 1 83 ? -15.944 0.664 15.803 1.00 88.44 83 THR A O 1
ATOM 624 N N . ASP A 1 84 ? -16.853 2.333 16.979 1.00 84.06 84 ASP A N 1
ATOM 625 C CA . ASP A 1 84 ? -18.063 1.570 17.319 1.00 84.06 84 ASP A CA 1
ATOM 626 C C . ASP A 1 84 ? -18.922 1.227 16.092 1.00 84.06 84 ASP A C 1
ATOM 628 O O . ASP A 1 84 ? -19.704 0.277 16.111 1.00 84.06 84 ASP A O 1
ATOM 632 N N . ARG A 1 85 ? -18.794 2.008 15.013 1.00 86.12 85 ARG A N 1
ATOM 633 C CA . ARG A 1 85 ? -19.650 1.909 13.822 1.00 86.12 85 ARG A CA 1
ATOM 634 C C . ARG A 1 85 ? -18.903 1.498 12.570 1.00 86.12 85 ARG A C 1
ATOM 636 O O . ARG A 1 85 ? -19.528 0.979 11.649 1.00 86.12 85 ARG A O 1
ATOM 643 N N . THR A 1 86 ? -17.599 1.734 12.519 1.00 91.06 86 THR A N 1
ATOM 644 C CA . THR A 1 86 ? -16.797 1.515 11.321 1.00 91.06 86 THR A CA 1
ATOM 645 C C . THR A 1 86 ? -15.477 0.841 11.633 1.00 91.06 86 THR A C 1
ATOM 647 O O . THR A 1 86 ? -14.953 0.894 12.747 1.00 91.06 86 THR A O 1
ATOM 650 N N . CYS A 1 87 ? -14.941 0.180 10.622 1.00 91.88 87 CYS A N 1
ATOM 651 C CA . CYS A 1 87 ? -13.637 -0.441 10.656 1.00 91.88 87 CYS A CA 1
ATOM 652 C C . CYS A 1 87 ? -12.917 -0.075 9.366 1.00 91.88 87 CYS A C 1
ATOM 654 O O . CYS A 1 87 ? -13.415 -0.346 8.273 1.00 91.88 87 CYS A O 1
ATOM 656 N N . ARG A 1 88 ? -11.770 0.584 9.504 1.00 94.50 88 ARG A N 1
ATOM 657 C CA . ARG A 1 88 ? -10.912 1.009 8.406 1.00 94.50 88 ARG A CA 1
ATOM 658 C C . ARG A 1 88 ? -9.577 0.303 8.518 1.00 94.50 88 ARG A C 1
ATOM 660 O O . ARG A 1 88 ? -8.959 0.322 9.578 1.00 94.50 88 ARG A O 1
ATOM 667 N N . ILE A 1 89 ? -9.110 -0.259 7.415 1.00 95.56 89 ILE A N 1
ATOM 668 C CA . ILE A 1 89 ? -7.737 -0.735 7.292 1.00 95.56 89 ILE A CA 1
ATOM 669 C C . ILE A 1 89 ? -7.048 0.080 6.210 1.00 95.56 89 ILE A C 1
ATOM 671 O O . ILE A 1 89 ? -7.614 0.337 5.147 1.00 95.56 89 ILE A O 1
ATOM 675 N N . GLU A 1 90 ? -5.823 0.491 6.495 1.00 96.38 90 GLU A N 1
ATOM 676 C CA . GLU A 1 90 ? -4.972 1.256 5.602 1.00 96.38 90 GLU A CA 1
ATOM 677 C C . GLU A 1 90 ? -3.608 0.591 5.472 1.00 96.38 90 GLU A C 1
ATOM 679 O O . GLU A 1 90 ? -2.969 0.248 6.461 1.00 96.38 90 GLU A O 1
ATOM 684 N N . TRP A 1 91 ? -3.148 0.432 4.240 1.00 96.00 91 TRP A N 1
ATOM 685 C CA . TRP A 1 91 ? -1.770 0.109 3.926 1.00 96.00 91 TRP A CA 1
ATOM 686 C C . TRP A 1 91 ? -0.969 1.388 3.705 1.00 96.00 91 TRP A C 1
ATOM 688 O O . TRP A 1 91 ? -1.297 2.198 2.832 1.00 96.00 91 TRP A O 1
ATOM 698 N N . VAL A 1 92 ? 0.120 1.525 4.456 1.00 95.31 92 VAL A N 1
ATOM 699 C CA . VAL A 1 92 ? 1.069 2.632 4.369 1.00 95.31 92 VAL A CA 1
ATOM 700 C C . VAL A 1 92 ? 2.420 2.077 3.908 1.00 95.31 92 VAL A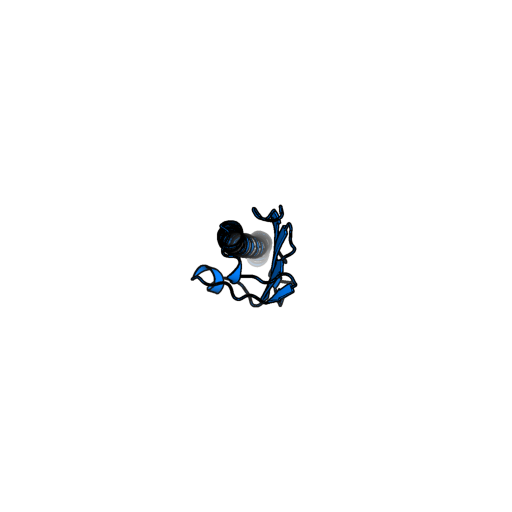 C 1
ATOM 702 O O . VAL A 1 92 ? 3.136 1.471 4.712 1.00 95.31 92 VAL A O 1
ATOM 705 N N . PRO A 1 93 ? 2.792 2.239 2.625 1.00 94.12 93 PRO A N 1
ATOM 706 C CA . PRO A 1 93 ? 4.105 1.827 2.147 1.00 94.12 93 PRO A CA 1
ATOM 707 C C . PRO A 1 93 ? 5.200 2.696 2.772 1.00 94.12 93 PRO A C 1
ATOM 709 O O . PRO A 1 93 ? 5.032 3.904 2.932 1.00 94.12 93 PRO A O 1
ATOM 712 N N . THR A 1 94 ? 6.351 2.094 3.072 1.00 93.56 94 THR A N 1
ATOM 713 C CA . THR A 1 94 ? 7.526 2.834 3.560 1.00 93.56 94 THR A CA 1
ATOM 714 C C . THR A 1 94 ? 8.110 3.732 2.466 1.00 93.56 94 THR A C 1
ATOM 716 O O . THR A 1 94 ? 8.597 4.821 2.755 1.00 93.56 94 THR A O 1
ATOM 719 N N . ASP A 1 95 ? 8.047 3.285 1.206 1.00 87.94 95 ASP A N 1
ATOM 720 C CA . ASP A 1 95 ? 8.496 4.044 0.038 1.00 87.94 95 ASP A CA 1
ATOM 721 C C . ASP A 1 95 ? 7.338 4.318 -0.934 1.00 87.94 95 ASP A C 1
ATOM 723 O O . ASP A 1 95 ? 6.842 3.426 -1.631 1.00 87.94 95 ASP A O 1
ATOM 727 N N . THR A 1 96 ? 6.947 5.588 -1.021 1.00 83.94 96 THR A N 1
ATOM 728 C CA . THR A 1 96 ? 5.854 6.067 -1.877 1.00 83.94 96 THR A CA 1
ATOM 729 C C . THR A 1 96 ? 6.244 6.227 -3.347 1.00 83.94 96 THR A C 1
ATOM 731 O O . THR A 1 96 ? 5.385 6.452 -4.198 1.00 83.94 96 THR A O 1
ATOM 734 N N . ARG A 1 97 ? 7.531 6.083 -3.699 1.00 82.50 97 ARG A N 1
ATOM 735 C CA . ARG A 1 97 ? 7.983 6.143 -5.102 1.00 82.50 97 ARG A CA 1
ATOM 736 C C . ARG A 1 97 ? 7.500 4.942 -5.909 1.00 82.50 97 ARG A C 1
ATOM 738 O O . ARG A 1 97 ? 7.328 5.044 -7.130 1.00 82.50 97 ARG A O 1
ATOM 745 N N . HIS A 1 98 ? 7.311 3.808 -5.239 1.00 76.31 98 HIS A N 1
ATOM 746 C CA . HIS A 1 98 ? 7.029 2.522 -5.872 1.00 76.31 98 HIS A CA 1
ATOM 747 C C . HIS A 1 98 ? 5.662 1.951 -5.510 1.00 76.31 98 HIS A C 1
ATOM 749 O O . HIS A 1 98 ? 5.148 1.161 -6.291 1.00 76.31 98 HIS A O 1
ATOM 755 N N . ALA A 1 99 ? 5.054 2.381 -4.405 1.00 84.75 99 ALA A N 1
ATOM 756 C CA . ALA A 1 99 ? 3.724 1.956 -3.994 1.00 84.75 99 ALA A CA 1
ATOM 757 C C . ALA A 1 99 ? 2.891 3.139 -3.506 1.00 84.75 99 ALA A C 1
ATOM 759 O O . ALA A 1 99 ? 3.416 4.115 -2.978 1.00 84.75 99 ALA A O 1
ATOM 760 N N . VAL A 1 100 ? 1.578 3.035 -3.678 1.00 87.94 100 VAL A N 1
ATOM 761 C CA . VAL A 1 100 ? 0.626 4.066 -3.261 1.00 87.94 100 VAL A CA 1
ATOM 762 C C . VAL A 1 100 ? -0.113 3.563 -2.020 1.00 87.94 100 VAL A C 1
ATOM 764 O O . VAL A 1 100 ? -0.476 2.382 -1.990 1.00 87.94 100 VAL A O 1
ATOM 767 N N . PRO A 1 101 ? -0.336 4.415 -1.002 1.00 92.69 101 PRO A N 1
ATOM 768 C CA . PRO A 1 101 ? -1.203 4.068 0.112 1.00 92.69 101 PRO A CA 1
ATOM 769 C C . PRO A 1 101 ? -2.588 3.653 -0.380 1.00 92.69 101 PRO A C 1
ATOM 771 O O . PRO A 1 101 ? -3.107 4.189 -1.362 1.00 92.69 101 PRO A O 1
ATOM 774 N N . PHE A 1 102 ? -3.200 2.704 0.311 1.00 95.25 102 PHE A N 1
ATOM 775 C CA . PHE A 1 102 ? -4.553 2.272 -0.006 1.00 95.25 102 PHE A CA 1
ATOM 776 C C . PHE A 1 102 ? -5.302 1.978 1.283 1.00 95.25 102 PHE A C 1
ATOM 778 O O . PHE A 1 102 ? -4.780 1.299 2.162 1.00 95.25 102 PHE A O 1
ATOM 785 N N . ALA A 1 103 ? -6.525 2.484 1.384 1.00 95.44 103 ALA A N 1
ATOM 786 C CA . ALA A 1 103 ? -7.368 2.297 2.548 1.00 95.44 103 ALA A CA 1
ATOM 787 C C . ALA A 1 103 ? -8.774 1.897 2.127 1.00 95.44 103 ALA A C 1
ATOM 789 O O . ALA A 1 103 ? -9.285 2.362 1.105 1.00 95.44 103 ALA A O 1
ATOM 790 N N . ARG A 1 104 ? -9.410 1.079 2.960 1.00 95.88 104 ARG A N 1
ATOM 791 C CA . ARG A 1 104 ? -10.822 0.737 2.834 1.00 95.88 104 ARG A CA 1
ATOM 792 C C . ARG A 1 104 ? -11.488 0.789 4.195 1.00 95.88 104 ARG A C 1
ATOM 794 O O . ARG A 1 104 ? -10.874 0.454 5.204 1.00 95.88 104 ARG A O 1
ATOM 801 N N . GLU A 1 105 ? -12.742 1.213 4.199 1.00 94.56 105 GLU A N 1
ATOM 802 C CA . GLU A 1 105 ? -13.575 1.319 5.389 1.00 94.56 105 GLU A CA 1
ATOM 803 C C . GLU A 1 105 ? -14.909 0.611 5.160 1.00 94.56 105 GLU A C 1
ATOM 805 O O . GLU A 1 105 ? -15.483 0.685 4.071 1.00 94.56 105 GLU A O 1
ATOM 810 N N . ILE A 1 106 ? -15.390 -0.079 6.190 1.00 92.12 106 ILE A N 1
ATOM 811 C CA . ILE A 1 106 ? -16.685 -0.759 6.210 1.00 92.12 106 ILE A CA 1
ATOM 812 C C . ILE A 1 106 ? -17.463 -0.400 7.475 1.00 92.12 106 ILE A C 1
ATOM 814 O O . ILE A 1 106 ? -16.883 -0.063 8.510 1.00 92.12 106 ILE A O 1
ATOM 818 N N . ALA A 1 107 ? -18.788 -0.513 7.404 1.00 89.12 107 ALA A N 1
ATOM 819 C CA . ALA A 1 107 ? -19.648 -0.436 8.576 1.00 89.12 107 ALA A CA 1
ATOM 820 C C . ALA A 1 107 ? -19.638 -1.768 9.343 1.00 89.12 107 ALA A C 1
ATOM 822 O O . ALA A 1 107 ? -19.682 -2.844 8.745 1.00 89.12 107 ALA A O 1
ATOM 823 N N . MET A 1 108 ? -19.627 -1.695 10.671 1.00 83.38 108 MET A N 1
ATOM 824 C CA . MET A 1 108 ? -19.648 -2.865 11.545 1.00 83.38 108 MET A CA 1
ATOM 825 C C . MET A 1 108 ? -21.087 -3.288 11.850 1.00 83.38 108 MET A C 1
ATOM 827 O O . MET A 1 108 ? -21.908 -2.485 12.300 1.00 83.38 108 MET A O 1
ATOM 831 N N . LYS A 1 109 ? -21.389 -4.577 11.662 1.00 68.38 109 LYS A N 1
ATOM 832 C CA . LYS A 1 109 ? -22.654 -5.189 12.090 1.00 68.38 109 LYS A CA 1
ATOM 833 C C . LYS A 1 109 ? -22.579 -5.467 13.596 1.00 68.38 109 LYS A C 1
ATOM 835 O O . LYS A 1 109 ? -22.178 -6.543 14.011 1.00 68.38 109 LYS A O 1
ATOM 840 N N . GLY A 1 110 ? -22.880 -4.465 14.417 1.00 60.56 110 GLY A N 1
ATOM 841 C CA . GLY A 1 110 ? -22.850 -4.610 15.881 1.00 60.56 110 GLY A CA 1
ATOM 842 C C . GLY A 1 110 ? -22.963 -3.311 16.681 1.00 60.56 110 GLY A C 1
ATOM 843 O O . GLY A 1 110 ? -23.158 -3.360 17.887 1.00 60.56 110 GLY A O 1
ATOM 844 N N . GLY A 1 111 ? -22.893 -2.143 16.036 1.00 51.22 111 GLY A N 1
ATOM 845 C CA . GLY A 1 111 ? -23.082 -0.848 16.696 1.00 51.22 111 GLY A CA 1
ATOM 846 C C . GLY A 1 111 ? -24.554 -0.487 16.924 1.00 51.22 111 GLY A C 1
ATOM 847 O O . GLY A 1 111 ? -24.993 0.560 16.450 1.00 51.22 111 GLY A O 1
ATOM 848 N N . ALA A 1 112 ? -25.333 -1.342 17.593 1.00 41.16 112 ALA A N 1
ATOM 849 C CA . ALA A 1 112 ? -26.670 -0.995 18.073 1.00 41.16 112 ALA A CA 1
ATOM 850 C C . ALA A 1 112 ? -27.084 -1.847 19.287 1.00 41.16 112 ALA A C 1
ATOM 852 O O . ALA A 1 112 ? -27.530 -2.978 19.118 1.00 41.16 112 ALA A O 1
ATOM 853 N N . ARG A 1 113 ? -27.040 -1.176 20.449 1.00 41.00 113 ARG A N 1
ATOM 854 C CA . ARG A 1 113 ? -27.591 -1.510 21.776 1.00 41.00 113 ARG A CA 1
ATOM 855 C C . ARG A 1 113 ? -26.814 -2.490 22.644 1.00 41.00 113 ARG A C 1
ATOM 857 O O . ARG A 1 113 ? -26.757 -3.686 22.310 1.00 41.00 113 ARG A O 1
#